Protein AF-K5W6N0-F1 (afdb_monomer)

Organism: Agaricus bisporus var. burnettii (strain JB137-S8 / ATCC MYA-4627 / FGSC 10392) (NCBI:txid597362)

Sequence (171 aa):
MAAIRGDNDRVINVLAKTYPVLVYDHRGMGDSSLSSKGDEAISIEMMARDLLFLLAKLGWEEIILCGHSMGGTIAQQLLVLPYHPTAPAILHFKVTHLLLIATRCKVTEGGGLPIKSVPGKPRSLEERKEGAKRVIAATLDPEWIKSNTERFNQLVGKAVNNNLWFVYMFH

Radius of gyration: 17.72 Å; Cα contacts (8 Å, |Δi|>4): 214; chains: 1; bounding box: 39×44×41 Å

Nearest PDB structures (foldseek):
  7tes-assembly1_C  TM=6.088E-01  e=2.431E+00  Rattus norvegicus
  7uw9-assembly1_G  TM=4.592E-01  e=3.559E+00  Citrus x limon
  7u4t-assembly1_H  TM=3.148E-01  e=2.282E+00  Homo sapiens
  5bw9-assembly2_k  TM=3.776E-01  e=6.717E+00  Saccharomyces cerevisiae S288C

Mean predicted aligned error: 9.95 Å

Solvent-accessible surface area (backbone atoms only — not comparable to full-atom values): 10002 Å² total; per-residue (Å²): 103,54,36,36,74,70,67,49,44,75,61,50,61,56,49,51,74,80,28,62,66,57,73,65,48,45,79,57,15,63,93,28,64,58,64,96,80,74,76,76,84,85,45,59,64,57,55,16,50,51,50,51,52,52,46,65,74,69,64,58,57,54,32,32,44,30,9,38,34,68,12,23,49,23,53,52,42,45,73,44,29,59,70,35,93,88,68,54,44,86,75,89,43,45,75,81,45,80,46,69,42,87,37,72,95,61,93,58,87,81,78,62,82,91,74,77,83,72,91,69,78,85,75,52,72,64,59,39,40,54,52,32,40,54,58,45,53,76,75,49,59,69,69,54,46,73,77,34,51,70,62,48,51,51,40,28,57,46,32,55,76,56,53,70,55,42,46,42,38,39,79

InterPro domains:
  IPR000073 Alpha/beta hydrolase fold-1 [PF00561] (11-79)
  IPR029058 Alpha/Beta hydrolase fold [G3DSA:3.40.50.1820] (2-166)
  IPR029058 Alpha/Beta hydrolase fold [SSF53474] (9-102)
  IPR050471 AB hydrolase [PTHR43433] (10-111)

Foldseek 3Di:
DAADQCPPCVVVVVQVVPFDKDTDAFEVWDPHHHPPVPPDDDDLLVRLVVVQVVCVVVVEAEKEKAFEASGLSSVVSNVCQCVPPPHRDDRNHHHPYYHYHNYDPDDDPPPDDPDDDDPDDDDDLVRLLVVLLVRVVVVDDPVCCVVPVVVSSVSSVSSSPIDHGDIIMTD

Structure (mmCIF, N/CA/C/O backbone):
data_AF-K5W6N0-F1
#
_entry.id   AF-K5W6N0-F1
#
loop_
_atom_site.group_PDB
_atom_site.id
_atom_site.type_symbol
_atom_site.label_atom_id
_atom_site.label_alt_id
_atom_site.label_comp_id
_atom_site.label_asym_id
_atom_site.label_entity_id
_atom_site.label_seq_id
_atom_site.pdbx_PDB_ins_code
_atom_site.Cartn_x
_atom_site.Cartn_y
_atom_site.Cartn_z
_atom_site.occupancy
_atom_site.B_iso_or_equiv
_atom_site.auth_seq_id
_atom_site.auth_comp_id
_atom_site.auth_asym_id
_atom_site.auth_atom_id
_atom_site.pdbx_PDB_model_num
ATOM 1 N N . MET A 1 1 ? 9.111 6.439 -12.676 1.00 40.41 1 MET A N 1
ATOM 2 C CA . MET A 1 1 ? 8.569 6.640 -11.319 1.00 40.41 1 MET A CA 1
ATOM 3 C C . MET A 1 1 ? 9.049 5.480 -10.485 1.00 40.41 1 MET A C 1
ATOM 5 O O . MET A 1 1 ? 8.646 4.360 -10.766 1.00 40.41 1 MET A O 1
ATOM 9 N N . ALA A 1 2 ? 9.981 5.739 -9.573 1.00 44.38 2 ALA A N 1
ATOM 10 C CA . ALA A 1 2 ? 10.345 4.759 -8.568 1.00 44.38 2 ALA A CA 1
ATOM 11 C C . ALA A 1 2 ? 9.257 4.766 -7.486 1.00 44.38 2 ALA A C 1
ATOM 13 O O . ALA A 1 2 ? 8.686 5.818 -7.190 1.00 44.38 2 ALA A O 1
ATOM 14 N N . ALA A 1 3 ? 8.890 3.585 -7.014 1.00 57.84 3 ALA A N 1
ATOM 15 C CA . ALA A 1 3 ? 7.933 3.403 -5.942 1.00 57.84 3 ALA A CA 1
ATOM 16 C C . ALA A 1 3 ? 8.495 2.305 -5.036 1.00 57.84 3 ALA A C 1
ATOM 18 O O . ALA A 1 3 ? 7.936 1.213 -4.995 1.00 57.84 3 ALA A O 1
ATOM 19 N N . ILE A 1 4 ? 9.626 2.618 -4.381 1.00 62.50 4 ILE A N 1
ATOM 20 C CA . ILE A 1 4 ? 10.135 1.967 -3.152 1.00 62.50 4 ILE A CA 1
ATOM 21 C C . ILE A 1 4 ? 10.031 2.934 -1.952 1.00 62.50 4 ILE A C 1
ATOM 23 O O . ILE A 1 4 ? 9.800 4.127 -2.172 1.00 62.50 4 ILE A O 1
ATOM 27 N N . ARG A 1 5 ? 10.127 2.461 -0.699 1.00 65.44 5 ARG A N 1
ATOM 28 C CA . ARG A 1 5 ? 9.488 3.148 0.452 1.00 65.44 5 ARG A CA 1
ATOM 29 C C . ARG A 1 5 ? 9.885 4.619 0.612 1.00 65.44 5 ARG A C 1
ATOM 31 O O . ARG A 1 5 ? 9.069 5.426 1.044 1.00 65.44 5 ARG A O 1
ATOM 38 N N . GLY A 1 6 ? 11.101 4.963 0.181 1.00 63.91 6 GLY A N 1
ATOM 39 C CA . GLY A 1 6 ? 11.667 6.313 0.238 1.00 63.91 6 GLY A CA 1
ATOM 40 C C . GLY A 1 6 ? 11.207 7.304 -0.844 1.00 63.91 6 GLY A C 1
ATOM 41 O O . GLY A 1 6 ? 11.517 8.492 -0.785 1.00 63.91 6 GLY A O 1
ATOM 42 N N . ASP A 1 7 ? 10.479 6.881 -1.880 1.00 67.62 7 ASP A N 1
ATOM 43 C CA . ASP A 1 7 ? 10.173 7.776 -3.009 1.00 67.62 7 ASP A CA 1
ATOM 44 C C . ASP A 1 7 ? 9.162 8.880 -2.678 1.00 67.62 7 ASP A C 1
ATOM 46 O O . ASP A 1 7 ? 9.084 9.884 -3.391 1.00 67.62 7 ASP A O 1
ATOM 50 N N . ASN A 1 8 ? 8.441 8.736 -1.566 1.00 72.31 8 ASN A N 1
ATOM 51 C CA . ASN A 1 8 ? 7.412 9.670 -1.123 1.00 72.31 8 ASN A CA 1
ATOM 52 C C . ASN A 1 8 ? 7.731 10.319 0.227 1.00 72.31 8 ASN A C 1
ATOM 54 O O . ASN A 1 8 ? 6.836 10.860 0.882 1.00 72.31 8 ASN A O 1
ATOM 58 N N . ASP A 1 9 ? 9.012 10.321 0.607 1.00 79.31 9 ASP A N 1
ATOM 59 C CA . ASP A 1 9 ? 9.510 10.848 1.880 1.00 79.31 9 ASP A CA 1
ATOM 60 C C . ASP A 1 9 ? 8.990 12.247 2.190 1.00 79.31 9 ASP A C 1
ATOM 62 O O . ASP A 1 9 ? 8.701 12.559 3.334 1.00 79.31 9 ASP A O 1
ATOM 66 N N . ARG A 1 10 ? 8.798 13.108 1.185 1.00 82.25 10 ARG A N 1
ATOM 67 C CA . ARG A 1 10 ? 8.247 14.452 1.417 1.00 82.25 10 ARG A CA 1
ATOM 68 C C . ARG A 1 10 ? 6.858 14.424 2.052 1.00 82.25 10 ARG A C 1
ATOM 70 O O . ARG A 1 10 ? 6.611 15.187 2.977 1.00 82.25 10 ARG A O 1
ATOM 77 N N . VAL A 1 11 ? 5.962 13.576 1.551 1.00 82.62 11 VAL A N 1
ATOM 78 C CA . VAL A 1 11 ? 4.596 13.454 2.080 1.00 82.62 11 VAL A CA 1
ATOM 79 C C . VAL A 1 11 ? 4.624 12.666 3.386 1.00 82.62 11 VAL A C 1
ATOM 81 O O . VAL A 1 11 ? 4.043 13.104 4.376 1.00 82.62 11 VAL A O 1
ATOM 84 N N . ILE A 1 12 ? 5.371 11.559 3.411 1.00 84.12 12 ILE A N 1
ATOM 85 C CA . ILE A 1 12 ? 5.524 10.693 4.586 1.00 84.12 12 ILE A CA 1
ATOM 86 C C . ILE A 1 12 ? 6.066 11.492 5.776 1.00 84.12 12 ILE A C 1
ATOM 88 O O . ILE A 1 12 ? 5.458 11.481 6.838 1.00 84.12 12 ILE A O 1
ATOM 92 N N . ASN A 1 13 ? 7.142 12.259 5.592 1.00 86.00 13 ASN A N 1
ATOM 93 C CA . ASN A 1 13 ? 7.780 13.038 6.656 1.00 86.00 13 ASN A CA 1
ATOM 94 C C . ASN A 1 13 ? 6.910 14.184 7.172 1.00 86.00 13 ASN A C 1
ATOM 96 O O . ASN A 1 13 ? 7.118 14.641 8.292 1.00 86.00 13 ASN A O 1
ATOM 100 N N . VAL A 1 14 ? 5.969 14.697 6.375 1.00 90.06 14 VAL A N 1
ATOM 101 C CA . VAL A 1 14 ? 5.003 15.690 6.862 1.00 90.06 14 VAL A CA 1
ATOM 102 C C . VAL A 1 14 ? 3.953 15.008 7.731 1.00 90.06 14 VAL A C 1
ATOM 104 O O . VAL A 1 14 ? 3.675 15.493 8.822 1.00 90.06 14 VAL A O 1
ATOM 107 N N . LEU A 1 15 ? 3.418 13.872 7.286 1.00 87.00 15 LEU A N 1
ATOM 108 C CA . LEU A 1 15 ? 2.368 13.141 8.002 1.00 87.00 15 LEU A CA 1
ATOM 109 C C . LEU A 1 15 ? 2.891 12.487 9.285 1.00 87.00 15 LEU A C 1
ATOM 111 O O . LEU A 1 15 ? 2.223 12.543 10.314 1.00 87.00 15 LEU A O 1
ATOM 115 N N . ALA A 1 16 ? 4.129 11.991 9.260 1.00 90.25 16 ALA A N 1
ATOM 116 C CA . ALA A 1 16 ? 4.813 11.398 10.407 1.00 90.25 16 ALA A CA 1
ATOM 117 C C . ALA A 1 16 ? 5.048 12.373 11.573 1.00 90.25 16 ALA A C 1
ATOM 119 O O . ALA A 1 16 ? 5.382 11.945 12.673 1.00 90.25 16 ALA A O 1
ATOM 120 N N . LYS A 1 17 ? 4.865 13.686 11.366 1.00 92.94 17 LYS A N 1
ATOM 121 C CA . LYS A 1 17 ? 4.903 14.677 12.456 1.00 92.94 17 LYS A CA 1
ATOM 122 C C . LYS A 1 17 ? 3.669 14.626 13.352 1.00 92.94 17 LYS A C 1
ATOM 124 O O . LYS A 1 17 ? 3.721 15.148 14.461 1.00 92.94 17 LYS A O 1
ATOM 129 N N . THR A 1 18 ? 2.565 14.075 12.858 1.00 93.62 18 THR A N 1
ATOM 130 C CA . THR A 1 18 ? 1.261 14.121 13.534 1.00 93.62 18 THR A CA 1
ATOM 131 C C . THR A 1 18 ? 0.668 12.732 13.736 1.00 93.62 18 THR A C 1
ATOM 133 O O . THR A 1 18 ? -0.019 12.520 14.728 1.00 93.62 18 THR A O 1
ATOM 136 N N . TYR A 1 19 ? 0.971 11.787 12.847 1.00 88.44 19 TYR A N 1
ATOM 137 C CA . TYR A 1 19 ? 0.428 10.433 12.872 1.00 88.44 19 TYR A CA 1
ATOM 138 C C . TYR A 1 19 ? 1.551 9.395 12.859 1.00 88.44 19 TYR A C 1
ATOM 140 O O . TYR A 1 19 ? 2.571 9.612 12.199 1.00 88.44 19 TYR A O 1
ATOM 148 N N . PRO A 1 20 ? 1.378 8.232 13.502 1.00 91.38 20 PRO A N 1
ATOM 149 C CA . PRO A 1 20 ? 2.151 7.047 13.160 1.00 91.38 20 PRO A CA 1
ATOM 150 C C . PRO A 1 20 ? 1.879 6.659 11.698 1.00 91.38 20 PRO A C 1
ATOM 152 O O . PRO A 1 20 ? 0.729 6.571 11.266 1.00 91.38 20 PRO A O 1
ATOM 155 N N . VAL A 1 21 ? 2.940 6.440 10.918 1.00 91.00 21 VAL A N 1
ATOM 156 C CA . VAL A 1 21 ? 2.835 6.140 9.481 1.00 91.00 21 VAL A CA 1
ATOM 157 C C . VAL A 1 21 ? 3.486 4.799 9.179 1.00 91.00 21 VAL A C 1
ATOM 159 O O . VAL A 1 21 ? 4.642 4.571 9.534 1.00 91.00 21 VAL A O 1
ATOM 162 N N . LEU A 1 22 ? 2.755 3.931 8.476 1.00 90.69 22 LEU A N 1
ATOM 163 C CA . LEU A 1 22 ? 3.280 2.680 7.937 1.00 90.69 22 LEU A CA 1
ATOM 164 C C . LEU A 1 22 ? 3.540 2.832 6.440 1.00 90.69 22 LEU A C 1
ATOM 166 O O . LEU A 1 22 ? 2.637 3.155 5.666 1.00 90.69 22 LEU A O 1
ATOM 170 N N . VAL A 1 23 ? 4.773 2.531 6.035 1.00 88.56 23 VAL A N 1
ATOM 171 C CA . VAL A 1 23 ? 5.187 2.423 4.633 1.00 88.56 23 VAL A CA 1
ATOM 172 C C . VAL A 1 23 ? 6.010 1.149 4.493 1.00 88.56 23 VAL A C 1
ATOM 174 O O . VAL A 1 23 ? 6.944 0.937 5.265 1.00 88.56 23 VAL A O 1
ATOM 177 N N . TYR A 1 24 ? 5.655 0.286 3.543 1.00 86.50 24 TYR A N 1
ATOM 178 C CA . TYR A 1 24 ? 6.255 -1.043 3.399 1.00 86.50 24 TYR A CA 1
ATOM 179 C C . TYR A 1 24 ? 6.330 -1.449 1.930 1.00 86.50 24 TYR A C 1
ATOM 181 O O . TYR A 1 24 ? 5.369 -1.221 1.196 1.00 86.50 24 TYR A O 1
ATOM 189 N N . ASP A 1 25 ? 7.440 -2.066 1.514 1.00 85.44 25 ASP A N 1
ATOM 190 C CA . ASP A 1 25 ? 7.609 -2.608 0.161 1.00 85.44 25 ASP A CA 1
ATOM 191 C C . ASP A 1 25 ? 6.776 -3.886 -0.020 1.00 85.44 25 ASP A C 1
ATOM 193 O O . ASP A 1 25 ? 6.827 -4.794 0.817 1.00 85.44 25 ASP A O 1
ATOM 197 N N . HIS A 1 26 ? 6.013 -3.991 -1.114 1.00 84.00 26 HIS A N 1
ATOM 198 C CA . HIS A 1 26 ? 5.325 -5.241 -1.446 1.00 84.00 26 HIS A CA 1
ATOM 199 C C . HIS A 1 26 ? 6.329 -6.356 -1.766 1.00 84.00 26 HIS A C 1
ATOM 201 O O . HIS A 1 26 ? 7.469 -6.105 -2.152 1.00 84.00 26 HIS A O 1
ATOM 207 N N . ARG A 1 27 ? 5.888 -7.611 -1.636 1.00 83.19 27 ARG A N 1
ATOM 208 C CA . ARG A 1 27 ? 6.687 -8.797 -1.975 1.00 83.19 27 ARG A CA 1
ATOM 209 C C . ARG A 1 27 ? 7.393 -8.658 -3.335 1.00 83.19 27 ARG A C 1
ATOM 211 O O . ARG A 1 27 ? 6.773 -8.310 -4.340 1.00 83.19 27 A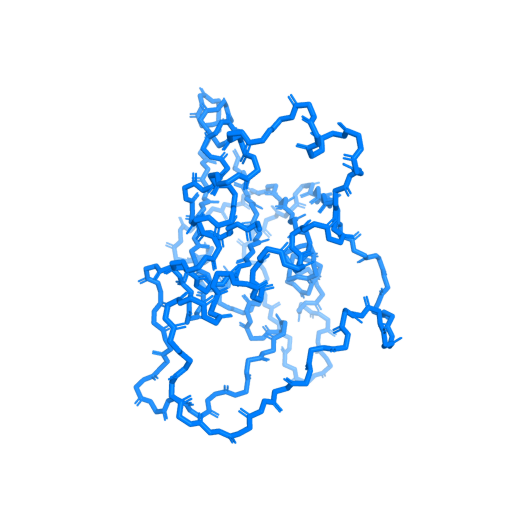RG A O 1
ATOM 218 N N . GLY A 1 28 ? 8.691 -8.956 -3.365 1.00 77.56 28 GLY A N 1
ATOM 219 C CA . GLY A 1 28 ? 9.525 -8.851 -4.568 1.00 77.56 28 GLY A CA 1
ATOM 220 C C . GLY A 1 28 ? 9.900 -7.427 -4.997 1.00 77.56 28 GLY A C 1
ATOM 221 O O . GLY A 1 28 ? 10.341 -7.239 -6.135 1.00 77.56 28 GLY A O 1
ATOM 222 N N . MET A 1 29 ? 9.714 -6.430 -4.131 1.00 75.69 29 MET A N 1
ATOM 223 C CA . MET A 1 29 ? 9.994 -5.015 -4.394 1.00 75.69 29 MET A CA 1
ATOM 224 C C . MET A 1 29 ? 10.829 -4.414 -3.267 1.00 75.69 29 MET A C 1
ATOM 226 O O . MET A 1 29 ? 10.713 -4.843 -2.125 1.00 75.69 29 MET A O 1
ATOM 230 N N . GLY A 1 30 ? 11.632 -3.393 -3.582 1.00 75.88 30 GLY A N 1
ATOM 231 C CA . GLY A 1 30 ? 12.463 -2.695 -2.593 1.00 75.88 30 GLY A CA 1
ATOM 232 C C . GLY A 1 30 ? 13.266 -3.652 -1.707 1.00 75.88 30 GLY A C 1
ATOM 233 O O . GLY A 1 30 ? 14.002 -4.494 -2.222 1.00 75.88 30 GLY A O 1
ATOM 234 N N . ASP A 1 31 ? 13.087 -3.527 -0.392 1.00 80.31 31 ASP A N 1
ATOM 235 C CA . ASP A 1 31 ? 13.734 -4.364 0.625 1.00 80.31 31 ASP A CA 1
ATOM 236 C C . ASP A 1 31 ? 12.984 -5.704 0.876 1.00 80.31 31 ASP A C 1
ATOM 238 O O . ASP A 1 31 ? 13.448 -6.543 1.651 1.00 80.31 31 ASP A O 1
ATOM 242 N N . SER A 1 32 ? 11.839 -5.943 0.220 1.00 81.62 32 SER A N 1
ATOM 243 C CA . SER A 1 32 ? 11.021 -7.161 0.339 1.00 81.62 32 SER A CA 1
ATOM 244 C C . SER A 1 32 ? 11.343 -8.185 -0.757 1.00 81.62 32 SER A C 1
ATOM 246 O O . SER A 1 32 ? 11.218 -7.919 -1.953 1.00 81.62 32 SER A O 1
ATOM 248 N N . SER A 1 33 ? 11.678 -9.420 -0.377 1.00 80.62 33 SER A N 1
ATOM 249 C CA . SER A 1 33 ? 11.935 -10.506 -1.334 1.00 80.62 33 SER A CA 1
ATOM 250 C C . SER A 1 33 ? 10.657 -11.218 -1.794 1.00 80.62 33 SER A C 1
ATOM 252 O O . SER A 1 33 ? 9.603 -11.134 -1.163 1.00 80.62 33 SER A O 1
ATOM 254 N N . LEU A 1 34 ? 10.749 -11.941 -2.913 1.00 80.56 34 LEU A N 1
ATOM 255 C CA . LEU A 1 34 ? 9.802 -13.018 -3.220 1.00 80.56 34 LEU A CA 1
ATOM 256 C C . LEU A 1 34 ? 10.067 -14.213 -2.294 1.00 80.56 34 LEU A C 1
ATOM 258 O O . LEU A 1 34 ? 11.113 -14.272 -1.635 1.00 80.56 34 LEU A O 1
ATOM 262 N N . SER A 1 35 ? 9.153 -15.186 -2.258 1.00 75.88 35 SER A N 1
ATOM 263 C CA . SER A 1 35 ? 9.477 -16.469 -1.635 1.00 75.88 35 SER A CA 1
ATOM 264 C C . SER A 1 35 ? 10.670 -17.130 -2.332 1.00 75.88 35 SER A C 1
ATOM 266 O O . SER A 1 35 ? 10.936 -16.915 -3.517 1.00 75.88 35 SER A O 1
ATOM 268 N N . SER A 1 36 ? 11.365 -18.003 -1.603 1.00 68.38 36 SER A N 1
ATOM 269 C CA . SER A 1 36 ? 12.510 -18.762 -2.116 1.00 68.38 36 SER A CA 1
ATOM 270 C C . SER A 1 36 ? 12.179 -19.671 -3.306 1.00 68.38 36 SER A C 1
ATOM 272 O O . SER A 1 36 ? 13.094 -20.091 -4.008 1.00 68.38 36 SER A O 1
ATOM 274 N N . LYS A 1 37 ? 10.895 -19.971 -3.547 1.00 70.12 37 LYS A N 1
ATOM 275 C CA . LYS A 1 37 ? 10.441 -20.783 -4.684 1.00 70.12 37 LYS A CA 1
ATOM 276 C C . LYS A 1 37 ? 10.283 -19.970 -5.971 1.00 70.12 37 LYS A C 1
ATOM 278 O O . LYS A 1 37 ? 10.465 -20.522 -7.050 1.00 70.12 37 LYS A O 1
ATOM 283 N N . GLY A 1 38 ? 10.000 -18.668 -5.865 1.00 64.19 38 GLY A N 1
ATOM 284 C CA . GLY A 1 38 ? 9.954 -17.739 -7.002 1.00 64.19 38 GLY A CA 1
ATOM 285 C C . GLY A 1 38 ? 8.869 -18.017 -8.053 1.00 64.19 38 GLY A C 1
ATOM 286 O O . GLY A 1 38 ? 8.881 -17.386 -9.106 1.00 64.19 38 GLY A O 1
ATOM 287 N N . ASP A 1 39 ? 7.942 -18.935 -7.786 1.00 68.25 39 ASP A N 1
ATOM 288 C CA . ASP A 1 39 ? 6.863 -19.384 -8.676 1.00 68.25 39 ASP A CA 1
ATOM 289 C C . ASP A 1 39 ? 5.486 -18.810 -8.293 1.00 68.25 39 ASP A C 1
ATOM 291 O O . ASP A 1 39 ? 4.455 -19.185 -8.852 1.00 68.25 39 ASP A O 1
ATOM 295 N N . GLU A 1 40 ? 5.456 -17.873 -7.344 1.00 69.50 40 GLU A N 1
ATOM 296 C CA . GLU A 1 40 ? 4.227 -17.262 -6.849 1.00 69.50 40 GLU A CA 1
ATOM 297 C C . GLU A 1 40 ? 3.578 -16.377 -7.920 1.00 69.50 40 GLU A C 1
ATOM 299 O O . GLU A 1 40 ? 4.150 -15.386 -8.382 1.00 69.50 40 GLU A O 1
ATOM 304 N N . ALA A 1 41 ? 2.330 -16.689 -8.271 1.00 75.19 41 ALA A N 1
ATOM 305 C CA . ALA A 1 41 ? 1.506 -15.801 -9.078 1.00 75.19 41 ALA A CA 1
ATOM 306 C C . ALA A 1 41 ? 1.134 -14.554 -8.257 1.00 75.19 41 ALA A C 1
ATOM 308 O O . ALA A 1 41 ? 0.234 -14.588 -7.416 1.00 75.19 41 ALA A O 1
ATOM 309 N N . ILE A 1 42 ? 1.836 -13.445 -8.504 1.00 80.69 42 ILE A N 1
ATOM 310 C CA . ILE A 1 42 ? 1.576 -12.167 -7.835 1.00 80.69 42 ILE A CA 1
ATOM 311 C C . ILE A 1 42 ? 0.208 -11.632 -8.263 1.00 80.69 42 ILE A C 1
ATOM 313 O O . ILE A 1 42 ? -0.025 -11.337 -9.435 1.00 80.69 42 ILE A O 1
ATOM 317 N N . SER A 1 43 ? -0.689 -11.480 -7.291 1.00 85.69 43 SER A N 1
ATOM 318 C CA . SER A 1 43 ? -2.034 -10.940 -7.487 1.00 85.69 43 SER A CA 1
ATOM 319 C C . SER A 1 43 ? -2.329 -9.804 -6.505 1.00 85.69 43 SER A C 1
ATOM 321 O O . SER A 1 43 ? -1.706 -9.687 -5.448 1.00 85.69 43 SER A O 1
ATOM 323 N N . ILE A 1 44 ? -3.306 -8.958 -6.847 1.00 87.38 44 ILE A N 1
ATOM 324 C CA . ILE A 1 44 ? -3.774 -7.876 -5.966 1.00 87.38 44 ILE A CA 1
ATOM 325 C C . ILE A 1 44 ? -4.309 -8.438 -4.642 1.00 87.38 44 ILE A C 1
ATOM 327 O O . ILE A 1 44 ? -4.023 -7.883 -3.585 1.00 87.38 44 ILE A O 1
ATOM 331 N N . GLU A 1 45 ? -5.041 -9.556 -4.685 1.00 91.12 45 GLU A N 1
ATOM 332 C CA . GLU A 1 45 ? -5.544 -10.224 -3.480 1.00 91.12 45 GLU A CA 1
ATOM 333 C C . GLU A 1 45 ? -4.413 -10.706 -2.576 1.00 91.12 45 GLU A C 1
ATOM 335 O O . GLU A 1 45 ? -4.458 -10.475 -1.370 1.00 91.12 45 GLU A O 1
ATOM 340 N N . MET A 1 46 ? -3.374 -11.312 -3.151 1.00 90.25 46 MET A N 1
ATOM 341 C CA . MET A 1 46 ? -2.205 -11.749 -2.394 1.00 90.25 46 MET A CA 1
ATOM 342 C C . MET A 1 46 ? -1.538 -10.573 -1.671 1.00 90.25 46 MET A C 1
ATOM 344 O O . MET A 1 46 ? -1.310 -10.647 -0.467 1.00 90.25 46 MET A O 1
ATOM 348 N N . MET A 1 47 ? -1.314 -9.455 -2.366 1.00 91.00 47 MET A N 1
ATOM 349 C CA . MET A 1 47 ? -0.723 -8.260 -1.751 1.00 91.00 47 MET A CA 1
ATOM 350 C C . MET A 1 47 ? -1.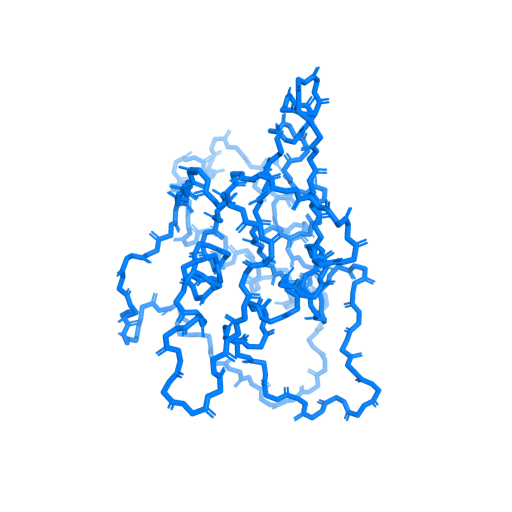639 -7.614 -0.698 1.00 91.00 47 MET A C 1
ATOM 352 O O . MET A 1 47 ? -1.153 -7.075 0.294 1.00 91.00 47 MET A O 1
ATOM 356 N N . ALA A 1 48 ? -2.963 -7.687 -0.864 1.00 94.50 48 ALA A N 1
ATOM 357 C CA . ALA A 1 48 ? -3.910 -7.233 0.155 1.00 94.50 48 ALA A CA 1
ATOM 358 C C . ALA A 1 48 ? -3.871 -8.115 1.412 1.00 94.50 48 ALA A C 1
ATOM 360 O O . ALA A 1 48 ? -3.971 -7.607 2.529 1.00 94.50 48 ALA A O 1
ATOM 361 N N . ARG A 1 49 ? -3.680 -9.429 1.250 1.00 95.38 49 ARG A N 1
ATOM 362 C CA . ARG A 1 49 ? -3.499 -10.361 2.371 1.00 95.38 49 ARG A CA 1
ATOM 363 C C . ARG A 1 49 ? -2.167 -10.145 3.093 1.00 95.38 49 ARG A C 1
ATOM 365 O O . ARG A 1 49 ? -2.144 -10.235 4.317 1.00 95.38 49 ARG A O 1
ATOM 372 N N . ASP A 1 50 ? -1.099 -9.783 2.382 1.00 94.31 50 ASP A N 1
ATOM 373 C CA . ASP A 1 50 ? 0.167 -9.375 3.013 1.00 94.31 50 ASP A CA 1
ATOM 374 C C . ASP A 1 50 ? -0.012 -8.129 3.880 1.00 94.31 50 ASP A C 1
ATOM 376 O O . ASP A 1 50 ? 0.466 -8.080 5.014 1.00 94.31 50 ASP A O 1
ATOM 380 N N . LEU A 1 51 ? -0.746 -7.137 3.366 1.00 94.69 51 LEU A N 1
ATOM 381 C CA . LEU A 1 51 ? -1.064 -5.929 4.118 1.00 94.69 51 LEU A CA 1
ATOM 382 C C . LEU A 1 51 ? -1.876 -6.247 5.375 1.00 94.69 51 LEU A C 1
ATOM 384 O O . LEU A 1 51 ? -1.558 -5.756 6.455 1.00 94.69 51 LEU A O 1
ATOM 388 N N . LEU A 1 52 ? -2.895 -7.100 5.249 1.00 96.62 52 LEU A N 1
ATOM 389 C CA . LEU A 1 52 ? -3.684 -7.558 6.390 1.00 96.62 52 LEU A CA 1
ATOM 390 C C . LEU A 1 52 ? -2.803 -8.236 7.447 1.00 96.62 52 LEU A C 1
ATOM 392 O O . LEU A 1 52 ? -2.934 -7.943 8.634 1.00 96.62 52 LEU A O 1
ATOM 396 N N . PHE A 1 53 ? -1.886 -9.109 7.022 1.00 95.12 53 PHE A N 1
ATOM 397 C CA . PHE A 1 53 ? -0.951 -9.775 7.925 1.00 95.12 53 PHE A CA 1
ATOM 398 C C . PHE A 1 53 ? -0.052 -8.771 8.658 1.00 95.12 53 PHE A C 1
ATOM 400 O O . PHE A 1 53 ? 0.115 -8.871 9.874 1.00 95.12 53 PHE A O 1
ATOM 407 N N . LEU A 1 54 ? 0.485 -7.781 7.943 1.00 93.88 54 LEU A N 1
ATOM 408 C CA . LEU A 1 54 ? 1.321 -6.734 8.525 1.00 93.88 54 LEU A CA 1
ATOM 409 C C . LEU A 1 54 ? 0.552 -5.907 9.567 1.00 93.88 54 LEU A C 1
ATOM 411 O O . LEU A 1 54 ? 1.039 -5.716 10.679 1.00 93.88 54 LEU A O 1
ATOM 415 N N . LEU A 1 55 ? -0.672 -5.480 9.247 1.00 94.44 55 LEU A N 1
ATOM 416 C CA . LEU A 1 55 ? -1.522 -4.710 10.162 1.00 94.44 55 LEU A C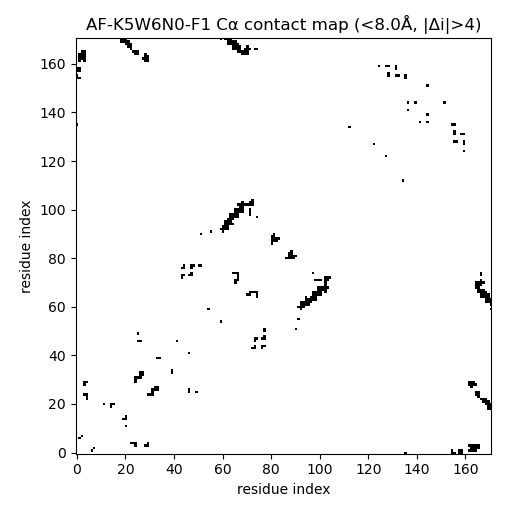A 1
ATOM 417 C C . LEU A 1 55 ? -1.907 -5.512 11.408 1.00 94.44 55 LEU A C 1
ATOM 419 O O . LEU A 1 55 ? -1.856 -4.984 12.517 1.00 94.44 55 LEU A O 1
ATOM 423 N N . ALA A 1 56 ? -2.210 -6.803 11.251 1.00 94.12 56 ALA A N 1
ATOM 424 C CA . ALA A 1 56 ? -2.494 -7.687 12.378 1.00 94.12 56 ALA A CA 1
ATOM 425 C C . ALA A 1 56 ? -1.290 -7.834 13.325 1.00 94.12 56 ALA A C 1
ATOM 427 O O . ALA A 1 56 ? -1.471 -7.975 14.531 1.00 94.12 56 ALA A O 1
ATOM 428 N N . LYS A 1 57 ? -0.057 -7.784 12.801 1.00 95.44 57 LYS A N 1
ATOM 429 C CA . LYS A 1 57 ? 1.165 -7.807 13.621 1.00 95.44 57 LYS A CA 1
ATOM 430 C C . LYS A 1 57 ? 1.444 -6.489 14.332 1.00 95.44 57 LYS A C 1
ATOM 432 O O . LYS A 1 57 ? 2.010 -6.518 15.419 1.00 95.44 57 LYS A O 1
ATOM 437 N N . LEU A 1 58 ? 1.058 -5.365 13.734 1.00 94.62 58 LEU A N 1
ATOM 438 C CA . LEU A 1 58 ? 1.209 -4.042 14.342 1.00 94.62 58 LEU A CA 1
ATOM 439 C C . LEU A 1 58 ? 0.164 -3.770 15.429 1.00 94.62 58 LEU A C 1
ATOM 441 O O . LEU A 1 58 ? 0.431 -2.984 16.333 1.00 94.62 58 LEU A O 1
ATOM 445 N N . GLY A 1 59 ? -1.002 -4.418 15.353 1.00 94.81 59 GLY A N 1
ATOM 446 C CA . GLY A 1 59 ? -2.052 -4.299 16.366 1.00 94.81 59 GLY A CA 1
ATOM 447 C C . GLY A 1 59 ? -2.745 -2.934 16.382 1.00 94.81 59 GLY A C 1
ATOM 448 O O . GLY A 1 59 ? -3.229 -2.512 17.425 1.00 94.81 59 GLY A O 1
ATOM 449 N N . TRP A 1 60 ? -2.767 -2.218 15.255 1.00 95.25 60 TRP A N 1
ATOM 450 C CA . TRP A 1 60 ? -3.459 -0.930 15.152 1.00 95.25 60 TRP A CA 1
ATOM 451 C C . TRP A 1 60 ? -4.972 -1.136 15.120 1.00 95.25 60 TRP A C 1
ATOM 453 O O . TRP A 1 60 ? -5.460 -1.908 14.302 1.00 95.25 60 TRP A O 1
ATOM 463 N N . GLU A 1 61 ? -5.710 -0.433 15.980 1.00 96.00 61 GLU A N 1
ATOM 464 C CA . GLU A 1 61 ? -7.162 -0.624 16.128 1.00 96.00 61 GLU A CA 1
ATOM 465 C C . GLU A 1 61 ? -7.993 0.214 15.149 1.00 96.00 61 GLU A C 1
ATOM 467 O O . GLU A 1 61 ? -9.049 -0.224 14.693 1.00 96.00 61 GLU A O 1
ATOM 472 N N . GLU A 1 62 ? -7.520 1.409 14.796 1.00 96.44 62 GLU A N 1
ATOM 473 C CA . GLU A 1 62 ? -8.186 2.333 13.876 1.00 96.44 62 GLU A CA 1
ATOM 474 C C . GLU A 1 62 ? -7.171 2.875 12.869 1.00 96.44 62 GLU A C 1
ATOM 476 O O . GLU A 1 62 ? -6.064 3.218 13.259 1.00 96.44 62 GLU A O 1
ATOM 481 N N . ILE A 1 63 ? -7.491 2.906 11.575 1.00 96.56 63 ILE A N 1
ATOM 482 C CA . ILE A 1 63 ? -6.537 3.308 10.533 1.00 96.56 63 ILE A CA 1
ATOM 483 C C . ILE A 1 63 ? -7.208 4.079 9.394 1.00 96.56 63 ILE A C 1
ATOM 485 O O . ILE A 1 63 ? -8.384 3.899 9.070 1.00 96.56 63 ILE A O 1
ATOM 489 N N . ILE A 1 64 ? -6.409 4.887 8.714 1.00 95.62 64 ILE A N 1
ATOM 490 C CA . ILE A 1 64 ? -6.681 5.503 7.423 1.00 95.62 64 ILE A CA 1
ATOM 491 C C . ILE A 1 64 ? -5.859 4.765 6.364 1.00 95.62 64 ILE A C 1
ATOM 493 O O . ILE A 1 64 ? -4.634 4.680 6.442 1.00 95.62 64 ILE A O 1
ATOM 497 N N . LEU A 1 65 ? -6.526 4.260 5.332 1.00 93.88 65 LEU A N 1
ATOM 498 C CA . LEU A 1 65 ? -5.882 3.694 4.150 1.00 93.88 65 LEU A CA 1
ATOM 499 C C . LEU A 1 65 ? -5.646 4.796 3.118 1.00 93.88 65 LEU A C 1
ATOM 501 O O . LEU A 1 65 ? -6.511 5.631 2.878 1.00 93.88 65 LEU A O 1
ATOM 505 N N . CYS A 1 66 ? -4.505 4.781 2.446 1.00 91.00 66 CYS A N 1
ATOM 506 C CA . CYS A 1 66 ? -4.162 5.743 1.409 1.00 91.00 66 CYS A CA 1
ATOM 507 C C . CYS A 1 66 ? -3.443 5.057 0.247 1.00 91.00 66 CYS A C 1
ATOM 509 O O . CYS A 1 66 ? -2.239 4.936 0.225 1.00 91.00 66 CYS A O 1
ATOM 511 N N . GLY A 1 67 ? -4.141 4.574 -0.770 1.00 88.06 67 GLY A N 1
ATOM 512 C CA . GLY A 1 67 ? -3.487 3.860 -1.864 1.00 88.06 67 GLY A CA 1
ATOM 513 C C . GLY A 1 67 ? -3.109 4.744 -3.052 1.00 88.06 67 GLY A C 1
ATOM 514 O O . GLY A 1 67 ? -3.914 5.562 -3.495 1.00 88.06 67 GLY A O 1
ATOM 515 N N . HIS A 1 68 ? -1.909 4.542 -3.613 1.00 85.94 68 HIS A N 1
ATOM 516 C CA . HIS A 1 68 ? -1.478 5.204 -4.847 1.00 85.94 68 HIS A CA 1
ATOM 517 C C . HIS A 1 68 ? -1.370 4.224 -6.017 1.00 85.94 68 HIS A C 1
ATOM 519 O O . HIS A 1 68 ? -0.681 3.211 -5.924 1.00 85.94 68 HIS A O 1
ATOM 525 N N . SER A 1 69 ? -2.005 4.530 -7.150 1.00 84.75 69 SER A N 1
ATOM 526 C CA . SER A 1 69 ? -2.012 3.655 -8.330 1.00 84.75 69 SER A CA 1
ATOM 527 C C . SER A 1 69 ? -2.407 2.207 -7.968 1.00 84.75 69 SER A C 1
ATOM 529 O O . SER A 1 69 ? -3.524 1.963 -7.507 1.00 84.75 69 SER A O 1
ATOM 531 N N . MET A 1 70 ? -1.505 1.231 -8.118 1.00 85.12 70 MET A N 1
ATOM 532 C CA . MET A 1 70 ? -1.744 -0.160 -7.725 1.00 85.12 70 MET A CA 1
ATOM 533 C C . MET A 1 70 ? -2.127 -0.299 -6.247 1.00 85.12 70 MET A C 1
ATOM 535 O O . MET A 1 70 ? -3.016 -1.089 -5.930 1.00 85.12 70 MET A O 1
ATOM 539 N N . GLY A 1 71 ? -1.549 0.493 -5.339 1.00 85.88 71 GLY A N 1
ATOM 540 C CA . GLY A 1 71 ? -1.911 0.389 -3.930 1.00 85.88 71 GLY A CA 1
ATOM 541 C C . GLY A 1 71 ? -3.318 0.852 -3.619 1.00 85.88 71 GLY A C 1
ATOM 542 O O . GLY A 1 71 ? -3.935 0.352 -2.690 1.00 85.88 71 GLY A O 1
ATOM 543 N N . GLY A 1 72 ? -3.901 1.747 -4.412 1.00 88.56 72 GLY A N 1
ATOM 544 C CA . GLY A 1 72 ? -5.325 2.024 -4.251 1.00 88.56 72 GLY A CA 1
ATOM 545 C C . GLY A 1 72 ? -6.186 0.820 -4.612 1.00 88.56 72 GLY A C 1
ATOM 546 O O . GLY A 1 72 ? -7.219 0.606 -3.986 1.00 88.56 72 GLY A O 1
ATOM 547 N N . THR A 1 73 ? -5.735 -0.014 -5.551 1.00 88.81 73 THR A N 1
ATOM 548 C CA . THR A 1 73 ? -6.407 -1.280 -5.882 1.00 88.81 73 THR A CA 1
ATOM 549 C C . THR A 1 73 ? -6.228 -2.302 -4.755 1.00 88.81 73 THR A C 1
ATOM 551 O O . THR A 1 73 ? -7.182 -2.972 -4.378 1.00 88.81 73 THR A O 1
ATOM 554 N N . ILE A 1 74 ? -5.036 -2.378 -4.154 1.00 92.19 74 ILE A N 1
ATOM 555 C CA . ILE A 1 74 ? -4.753 -3.254 -3.003 1.00 92.19 74 ILE A CA 1
ATOM 556 C C . ILE A 1 74 ? -5.553 -2.832 -1.766 1.00 92.19 74 ILE A C 1
ATOM 558 O O . ILE A 1 74 ? -6.124 -3.684 -1.093 1.00 92.19 74 ILE A O 1
ATOM 562 N N . ALA A 1 75 ? -5.648 -1.532 -1.482 1.00 93.12 75 ALA A N 1
ATOM 563 C CA . ALA A 1 75 ? -6.440 -1.011 -0.370 1.00 93.12 75 ALA A CA 1
ATOM 564 C C . ALA A 1 75 ? -7.937 -1.300 -0.554 1.00 93.12 75 ALA A C 1
ATOM 566 O O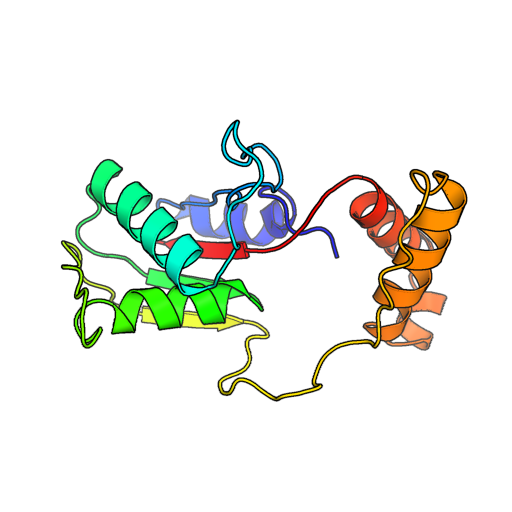 . ALA A 1 75 ? -8.599 -1.725 0.387 1.00 93.12 75 ALA A O 1
ATOM 567 N N . GLN A 1 76 ? -8.462 -1.137 -1.773 1.00 93.31 76 GLN A N 1
ATOM 568 C CA . GLN A 1 76 ? -9.830 -1.551 -2.098 1.00 93.31 76 GLN A CA 1
ATOM 569 C C . GLN A 1 76 ? -10.015 -3.061 -1.905 1.00 93.31 76 GLN A C 1
ATOM 571 O O . GLN A 1 76 ? -10.982 -3.480 -1.273 1.00 93.31 76 GLN A O 1
ATOM 576 N N . GLN A 1 77 ? -9.070 -3.873 -2.390 1.00 94.19 77 GLN A N 1
ATOM 577 C CA . GLN A 1 77 ? -9.110 -5.325 -2.240 1.00 94.19 77 GLN A CA 1
ATOM 578 C C . GLN A 1 77 ? -9.119 -5.751 -0.765 1.00 94.19 77 GLN A C 1
ATOM 580 O O . GLN A 1 77 ? -9.911 -6.612 -0.397 1.00 94.19 77 GLN A O 1
ATOM 585 N N . LEU A 1 78 ? -8.297 -5.126 0.086 1.00 96.06 78 LEU A N 1
ATOM 586 C CA . LEU A 1 78 ? -8.273 -5.365 1.533 1.00 96.06 78 LEU A CA 1
ATOM 587 C C . LEU A 1 78 ? -9.661 -5.170 2.159 1.00 96.06 78 LEU A C 1
ATOM 589 O O . LEU A 1 78 ? -10.109 -6.018 2.927 1.00 96.06 78 LEU A O 1
ATOM 593 N N . LEU A 1 79 ? -10.354 -4.084 1.801 1.00 96.56 79 LEU A N 1
ATOM 594 C CA . LEU A 1 79 ? -11.675 -3.754 2.345 1.00 96.56 79 LEU A CA 1
ATOM 595 C C . LEU A 1 79 ? -12.780 -4.724 1.915 1.00 96.56 79 LEU A C 1
ATOM 597 O O . LEU A 1 79 ? -13.775 -4.857 2.625 1.00 96.56 79 LEU A O 1
ATOM 601 N N . VAL A 1 80 ? -12.618 -5.408 0.778 1.00 96.50 80 VAL A N 1
ATOM 602 C CA . VAL A 1 80 ? -13.592 -6.402 0.301 1.00 96.50 80 VAL A CA 1
ATOM 603 C C . VAL A 1 80 ? -13.249 -7.835 0.710 1.00 96.50 80 VAL A C 1
ATOM 605 O O . VAL A 1 80 ? -14.099 -8.711 0.561 1.00 96.50 80 VAL A O 1
ATOM 608 N N . LEU A 1 81 ? -12.060 -8.093 1.274 1.00 97.12 81 LEU A N 1
ATOM 609 C CA . LEU A 1 81 ? -11.682 -9.425 1.765 1.00 97.12 81 LEU A CA 1
ATOM 610 C C . LEU A 1 81 ? -12.702 -10.047 2.738 1.00 97.12 81 LEU A C 1
ATOM 612 O O . LEU A 1 81 ? -12.915 -11.252 2.618 1.00 97.12 81 LEU A O 1
ATOM 616 N N . PRO A 1 82 ? -13.374 -9.315 3.651 1.00 97.81 82 PRO A N 1
ATOM 617 C CA . PRO A 1 82 ? -14.429 -9.894 4.494 1.00 97.81 82 PRO A CA 1
ATOM 618 C C . PRO A 1 82 ? -15.596 -10.518 3.724 1.00 97.81 82 PRO A C 1
ATOM 620 O O . PRO A 1 82 ? -16.270 -11.401 4.245 1.00 97.81 82 PRO A O 1
ATOM 623 N N . TYR A 1 83 ? -15.814 -10.089 2.480 1.00 96.94 83 TYR A N 1
ATOM 624 C CA . TYR A 1 83 ? -16.891 -10.551 1.606 1.00 96.94 83 TYR A CA 1
ATOM 625 C C . TYR A 1 83 ? -16.396 -11.519 0.522 1.00 96.94 83 TYR A C 1
ATOM 627 O O . TYR A 1 83 ? -17.138 -11.832 -0.409 1.00 96.94 83 TYR A O 1
ATOM 635 N N . HIS A 1 84 ? -15.142 -11.980 0.602 1.00 95.56 84 HIS A N 1
ATOM 636 C CA . HIS A 1 84 ? -14.589 -12.905 -0.382 1.00 95.56 84 HIS A CA 1
ATOM 637 C C . HIS A 1 84 ? -15.396 -14.220 -0.396 1.00 95.56 84 HIS A C 1
ATOM 639 O O . HIS A 1 84 ? -15.573 -14.827 0.663 1.00 95.56 84 HIS A O 1
ATOM 645 N N . PRO A 1 85 ? -15.852 -14.713 -1.566 1.00 94.00 85 PRO A N 1
ATOM 646 C CA . PRO A 1 85 ? -16.869 -15.767 -1.648 1.00 94.00 85 PRO A CA 1
ATOM 647 C C . PRO A 1 85 ? -16.425 -17.116 -1.071 1.00 94.00 85 PRO A C 1
ATOM 649 O O . PRO A 1 85 ? -17.252 -17.875 -0.577 1.00 94.00 85 PRO A O 1
ATOM 652 N N . THR A 1 86 ? -15.130 -17.430 -1.140 1.00 96.50 86 THR A N 1
ATOM 653 C CA . THR A 1 86 ? -14.586 -18.741 -0.738 1.00 96.50 86 THR A CA 1
ATOM 654 C C . THR A 1 86 ? -13.530 -18.666 0.362 1.00 96.50 86 THR A C 1
ATOM 656 O O . THR A 1 86 ? -13.110 -19.693 0.881 1.00 96.50 86 THR A O 1
ATOM 659 N N . ALA A 1 87 ? -13.072 -17.464 0.711 1.00 95.50 87 ALA A N 1
ATOM 660 C CA . ALA A 1 87 ? -11.926 -17.265 1.603 1.00 95.50 87 ALA A CA 1
ATOM 661 C C . ALA A 1 87 ? -11.983 -15.886 2.287 1.00 95.50 87 ALA A C 1
ATOM 663 O O . ALA A 1 87 ? -11.064 -15.076 2.104 1.00 95.50 87 ALA A O 1
ATOM 664 N N . PRO A 1 88 ? -13.076 -15.580 3.011 1.00 97.06 88 PRO A N 1
ATOM 665 C CA . PRO A 1 88 ? -13.228 -14.299 3.684 1.00 97.06 88 PRO A CA 1
ATOM 666 C C . PRO A 1 88 ? -12.132 -14.091 4.734 1.00 97.06 88 PRO A C 1
ATOM 668 O O . PRO A 1 88 ? -11.634 -15.049 5.326 1.00 97.06 88 PRO A O 1
ATOM 671 N N . ALA A 1 89 ? -11.746 -12.838 4.966 1.00 97.38 89 ALA A N 1
ATOM 672 C CA . ALA A 1 89 ? -10.786 -12.479 6.008 1.00 97.38 89 ALA A CA 1
ATOM 673 C C . ALA A 1 89 ? -11.384 -11.455 6.975 1.00 97.38 89 ALA A C 1
ATOM 675 O O . ALA A 1 89 ? -12.108 -10.555 6.560 1.00 97.38 89 ALA A O 1
ATOM 676 N N . ILE A 1 90 ? -11.063 -11.573 8.262 1.00 96.12 90 ILE A N 1
ATOM 677 C CA . ILE A 1 90 ? -11.519 -10.626 9.284 1.00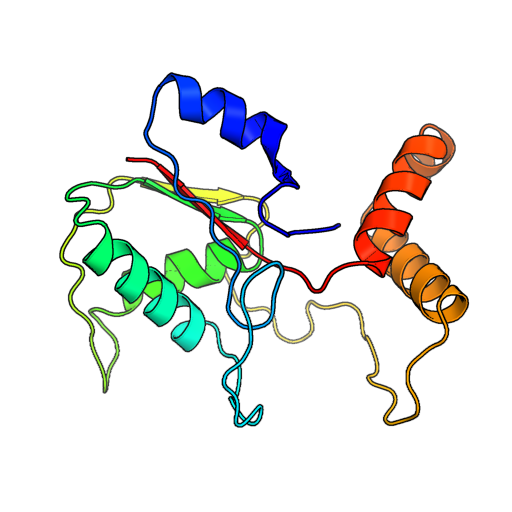 96.12 90 ILE A CA 1
ATOM 678 C C . ILE A 1 90 ? -10.540 -9.454 9.340 1.00 96.12 90 ILE A C 1
ATOM 680 O O . ILE A 1 90 ? -9.330 -9.651 9.456 1.00 96.12 90 ILE A O 1
ATOM 684 N N . LEU A 1 91 ? -11.068 -8.232 9.286 1.00 96.69 91 LEU A N 1
ATOM 685 C CA . LEU A 1 91 ? -10.301 -7.031 9.601 1.00 96.69 91 LEU A CA 1
ATOM 686 C C . LEU A 1 91 ? -10.429 -6.781 11.106 1.00 96.69 91 LEU A C 1
ATOM 688 O O . LEU A 1 91 ? -11.498 -6.422 11.589 1.00 96.69 91 LEU A O 1
ATOM 692 N N . HIS A 1 92 ? -9.346 -6.991 11.854 1.00 94.31 92 HIS A N 1
ATOM 693 C CA . HIS A 1 92 ? -9.296 -6.783 13.311 1.00 94.31 92 HIS A CA 1
ATOM 694 C C . HIS A 1 92 ? -9.100 -5.308 13.703 1.00 94.31 92 HIS A C 1
ATOM 696 O O . HIS A 1 92 ? -8.630 -5.004 14.793 1.00 94.31 92 HIS A O 1
ATOM 702 N N . PHE A 1 93 ? -9.428 -4.403 12.788 1.00 95.94 93 PHE A N 1
ATOM 703 C CA . PHE A 1 93 ? -9.237 -2.968 12.897 1.00 95.94 93 PHE A CA 1
ATOM 704 C C . PHE A 1 93 ? -10.341 -2.251 12.132 1.00 95.94 93 PHE A C 1
ATOM 706 O O . PHE A 1 93 ? -10.946 -2.794 11.203 1.00 95.94 93 PHE A O 1
ATOM 713 N N . LYS A 1 94 ? -10.579 -0.999 12.495 1.00 96.81 94 LYS A N 1
ATOM 714 C CA . LYS A 1 94 ? -11.532 -0.123 11.833 1.00 96.81 94 LYS A CA 1
ATOM 715 C C . LYS A 1 94 ? -10.814 0.757 10.822 1.00 96.81 94 LYS A C 1
ATOM 717 O O . LYS A 1 94 ? -9.884 1.476 11.163 1.00 96.81 94 LYS A O 1
ATOM 722 N N . VAL A 1 95 ? -11.283 0.753 9.579 1.00 96.75 95 VAL A N 1
ATOM 723 C CA . VAL A 1 95 ? -10.843 1.731 8.578 1.00 96.75 95 VAL A CA 1
ATOM 724 C C . VAL A 1 95 ? -11.785 2.927 8.618 1.00 96.75 95 VAL A C 1
ATOM 726 O O . VAL A 1 95 ? -12.975 2.774 8.355 1.00 96.75 95 VAL A O 1
ATOM 729 N N . THR A 1 96 ? -11.272 4.115 8.935 1.00 96.94 96 THR A N 1
ATOM 730 C CA . THR A 1 96 ? -12.090 5.341 8.977 1.00 96.94 96 THR A CA 1
ATOM 731 C C . THR A 1 96 ? -12.177 6.037 7.635 1.00 96.94 96 THR A C 1
ATOM 733 O O . THR A 1 96 ? -13.226 6.572 7.286 1.00 96.94 96 THR A O 1
ATOM 736 N N . HIS A 1 97 ? -11.080 6.027 6.881 1.00 95.31 97 HIS A N 1
ATOM 737 C CA . HIS A 1 97 ? -10.973 6.724 5.609 1.00 95.31 97 HIS A CA 1
ATOM 738 C C . HIS A 1 97 ? -10.167 5.896 4.609 1.00 95.31 97 HIS A C 1
ATOM 740 O O . HIS A 1 97 ? -9.220 5.197 4.971 1.00 95.31 97 HIS A O 1
ATOM 746 N N . LEU A 1 98 ? -10.535 6.022 3.334 1.00 94.00 98 LEU A N 1
ATOM 747 C CA . LEU A 1 98 ? -9.784 5.506 2.197 1.00 94.00 98 LEU A CA 1
ATOM 748 C C . LEU A 1 98 ? -9.460 6.666 1.252 1.00 94.00 98 LEU A C 1
ATOM 750 O O . LEU A 1 98 ? -10.353 7.258 0.651 1.00 94.00 98 LEU A O 1
ATOM 754 N N . LEU A 1 99 ? -8.176 6.965 1.097 1.00 91.75 99 LEU A N 1
ATOM 755 C CA . LEU A 1 99 ? -7.659 7.957 0.161 1.00 91.75 99 LEU A CA 1
ATOM 756 C C . LEU A 1 99 ? -7.145 7.223 -1.082 1.00 91.75 99 LEU A C 1
ATOM 758 O O . LEU A 1 99 ? -6.290 6.347 -0.986 1.00 91.75 99 LEU A O 1
ATOM 762 N N . LEU A 1 100 ? -7.666 7.563 -2.259 1.00 89.06 100 LEU A N 1
ATOM 763 C CA . LEU A 1 100 ? -7.254 6.967 -3.531 1.00 89.06 100 LEU A CA 1
ATOM 764 C C . LEU A 1 100 ? -6.542 8.018 -4.379 1.00 89.06 100 LEU A C 1
ATOM 766 O O . LEU A 1 100 ? -7.158 8.962 -4.864 1.00 89.06 100 LEU A O 1
ATOM 770 N N . ILE A 1 101 ? -5.237 7.849 -4.576 1.00 86.94 101 ILE A N 1
ATOM 7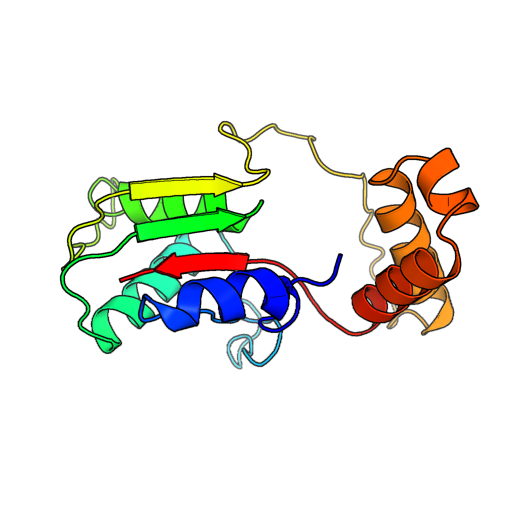71 C CA . ILE A 1 101 ? -4.393 8.809 -5.295 1.00 86.94 101 ILE A CA 1
ATOM 772 C C . ILE A 1 101 ? -3.987 8.189 -6.627 1.00 86.94 101 ILE A C 1
ATOM 774 O O . ILE A 1 101 ? -3.401 7.107 -6.653 1.00 86.94 101 ILE A O 1
ATOM 778 N N . ALA A 1 102 ? -4.318 8.841 -7.744 1.00 83.75 102 ALA A N 1
ATOM 779 C CA . ALA A 1 102 ? -4.007 8.348 -9.094 1.00 83.75 102 ALA A CA 1
ATOM 780 C C . ALA A 1 102 ? -4.374 6.859 -9.308 1.00 83.75 102 ALA A C 1
ATOM 782 O O . ALA A 1 102 ? -3.691 6.118 -10.014 1.00 83.75 102 ALA A O 1
ATOM 783 N N . THR A 1 103 ? -5.441 6.410 -8.646 1.00 81.62 103 THR A N 1
ATOM 784 C CA . THR A 1 103 ? -5.908 5.024 -8.646 1.00 81.62 103 THR A CA 1
ATOM 785 C C . THR A 1 103 ? -7.154 4.925 -9.506 1.00 81.62 103 THR A C 1
ATOM 787 O O . THR A 1 103 ? -8.027 5.788 -9.446 1.00 81.62 103 THR A O 1
ATOM 790 N N . ARG A 1 104 ? -7.264 3.856 -10.294 1.00 72.00 104 ARG A N 1
ATOM 791 C CA . ARG A 1 104 ? -8.466 3.595 -11.089 1.00 72.00 104 ARG A CA 1
ATOM 792 C C . ARG A 1 104 ? -9.566 2.989 -10.211 1.00 72.00 104 ARG A C 1
ATOM 794 O O . ARG A 1 104 ? -9.301 2.078 -9.436 1.00 72.00 104 ARG A O 1
ATOM 801 N N . CYS A 1 105 ? -10.806 3.436 -10.397 1.00 63.56 105 CYS A N 1
ATOM 802 C CA . CYS A 1 105 ? -11.992 2.879 -9.725 1.00 63.56 105 CYS A CA 1
ATOM 803 C C . CYS A 1 105 ? -12.580 1.655 -10.455 1.00 63.56 105 CYS A C 1
ATOM 805 O O . CYS A 1 105 ? -13.577 1.084 -10.026 1.00 63.56 105 CYS A O 1
ATOM 807 N N . LYS A 1 106 ? -12.003 1.283 -11.604 1.00 62.66 106 LYS A N 1
ATOM 808 C CA . LYS A 1 106 ? -12.412 0.145 -12.429 1.00 62.66 106 LYS A CA 1
ATOM 809 C C . LYS A 1 106 ? -11.180 -0.458 -13.092 1.00 62.66 106 LYS A C 1
ATOM 811 O O . LYS A 1 106 ? -10.353 0.278 -13.638 1.00 62.66 106 LYS A O 1
ATOM 816 N N . VAL A 1 107 ? -11.071 -1.785 -13.077 1.00 56.56 107 VAL A N 1
ATOM 817 C CA . VAL A 1 107 ? -10.068 -2.495 -13.876 1.00 56.56 107 VAL A CA 1
ATOM 818 C C . VAL A 1 107 ? -10.441 -2.316 -15.349 1.00 56.56 107 VAL A C 1
ATOM 820 O O . VAL A 1 107 ? -11.476 -2.797 -15.801 1.00 56.56 107 VAL A O 1
ATOM 823 N N . THR A 1 108 ? -9.636 -1.559 -16.094 1.00 50.81 108 THR A N 1
ATOM 824 C CA . THR A 1 108 ? -9.774 -1.443 -17.551 1.00 50.81 108 THR A CA 1
ATOM 825 C C . THR A 1 108 ? -8.872 -2.469 -18.215 1.00 50.81 108 THR A C 1
ATOM 827 O O . THR A 1 108 ? -7.646 -2.350 -18.114 1.00 50.81 108 THR A O 1
ATOM 830 N N . GLU A 1 109 ? -9.456 -3.440 -18.913 1.00 55.03 109 GLU A N 1
ATOM 831 C CA . GLU A 1 109 ? -8.699 -4.311 -19.812 1.00 55.03 109 GLU A CA 1
ATOM 832 C C . GLU A 1 109 ? -7.946 -3.458 -20.847 1.00 55.03 109 GLU A C 1
ATOM 834 O O . GLU A 1 109 ? -8.486 -2.497 -21.394 1.00 55.03 109 GLU A O 1
ATOM 839 N N . GLY A 1 110 ? -6.661 -3.754 -21.059 1.00 54.28 110 GLY A N 1
ATOM 840 C CA . GLY A 1 110 ? -5.830 -3.062 -22.053 1.00 54.28 110 GLY A CA 1
ATOM 841 C C . GLY A 1 110 ? -5.335 -1.656 -21.678 1.00 54.28 110 GLY A C 1
ATOM 842 O O . GLY A 1 110 ? -4.707 -1.002 -22.501 1.00 54.28 110 GLY A O 1
ATOM 843 N N . GLY A 1 111 ? -5.554 -1.175 -20.448 1.00 50.56 111 GLY A N 1
ATOM 844 C CA . GLY A 1 111 ? -5.191 0.190 -20.021 1.00 50.56 111 GLY A CA 1
ATOM 845 C C . GLY A 1 111 ? -3.702 0.460 -19.732 1.00 50.56 111 GLY A C 1
ATOM 846 O O . GLY A 1 111 ? -3.395 1.466 -19.089 1.00 50.56 111 GLY A O 1
ATOM 847 N N . GLY A 1 112 ? -2.793 -0.430 -20.140 1.00 55.34 112 GLY A N 1
ATOM 848 C CA . GLY A 1 112 ? -1.349 -0.324 -19.905 1.00 55.34 112 GLY A CA 1
ATOM 849 C C . GLY A 1 112 ? -0.563 -0.007 -21.177 1.00 55.34 112 GLY A C 1
ATOM 850 O O . GLY A 1 112 ? -1.020 -0.277 -22.286 1.00 55.34 112 GLY A O 1
ATOM 851 N N . LEU A 1 113 ? 0.652 0.532 -21.029 1.00 54.97 113 LEU A N 1
ATOM 852 C CA . LEU A 1 113 ? 1.591 0.592 -22.151 1.00 54.97 113 LEU A CA 1
ATOM 853 C C . LEU A 1 113 ? 1.837 -0.843 -22.655 1.00 54.97 113 LEU A C 1
ATOM 855 O O . LEU A 1 113 ? 2.070 -1.726 -21.826 1.00 54.97 113 LEU A O 1
ATOM 859 N N . PRO A 1 114 ? 1.817 -1.099 -23.976 1.00 52.81 114 PRO A N 1
ATOM 860 C CA . PRO A 1 114 ? 2.096 -2.416 -24.533 1.00 52.81 114 PRO A CA 1
ATOM 861 C C . PRO A 1 114 ? 3.588 -2.731 -24.372 1.00 52.81 114 PRO A C 1
ATOM 863 O O . PRO A 1 114 ? 4.396 -2.569 -25.287 1.00 52.81 114 PRO A O 1
ATOM 866 N N . ILE A 1 115 ? 3.975 -3.149 -23.170 1.00 55.16 115 ILE A N 1
ATOM 867 C CA . ILE A 1 115 ? 5.324 -3.604 -22.863 1.00 55.16 115 ILE A CA 1
ATOM 868 C C . ILE A 1 115 ? 5.369 -5.082 -23.230 1.00 55.16 115 ILE A C 1
ATOM 870 O O . ILE A 1 115 ? 4.931 -5.942 -22.471 1.00 55.16 115 ILE A O 1
ATOM 874 N N . LYS A 1 116 ? 5.902 -5.389 -24.413 1.00 49.59 116 LYS A N 1
ATOM 875 C CA . LYS A 1 116 ? 6.233 -6.772 -24.757 1.00 49.59 116 LYS A CA 1
ATOM 876 C C . LYS A 1 116 ? 7.356 -7.230 -23.823 1.00 49.59 116 LYS A C 1
ATOM 878 O O . LYS A 1 116 ? 8.450 -6.655 -23.849 1.00 49.59 116 LYS A O 1
ATOM 883 N N . SER A 1 117 ? 7.099 -8.239 -22.988 1.00 46.47 117 SER A N 1
ATOM 884 C CA . SER A 1 117 ? 8.208 -8.984 -22.397 1.00 46.47 117 SER A CA 1
ATOM 885 C C . SER A 1 117 ? 8.922 -9.679 -23.557 1.00 46.47 117 SER A C 1
ATOM 887 O O . SER A 1 117 ? 8.292 -10.273 -24.430 1.00 46.47 117 SER A O 1
ATOM 889 N N . VAL A 1 118 ? 10.236 -9.497 -23.642 1.00 51.38 118 VAL A N 1
ATOM 890 C CA . VAL A 1 118 ? 11.060 -10.223 -24.608 1.00 51.38 118 VAL A CA 1
ATOM 891 C C . VAL A 1 118 ? 11.750 -11.302 -23.786 1.00 51.38 118 VAL A C 1
ATOM 893 O O . VAL A 1 118 ? 12.567 -10.942 -22.935 1.00 51.38 118 VAL A O 1
ATOM 896 N N . PRO A 1 119 ? 11.398 -12.587 -23.954 1.00 43.06 119 PRO A N 1
ATOM 897 C CA . PRO A 1 119 ? 12.114 -13.671 -23.299 1.00 43.06 119 PRO A CA 1
ATOM 898 C C . PRO A 1 119 ? 13.559 -13.674 -23.808 1.00 43.06 119 PRO A C 1
ATOM 900 O O . PRO A 1 119 ? 13.791 -13.764 -25.012 1.00 43.06 119 PRO A O 1
ATOM 903 N N . GLY A 1 120 ? 14.535 -13.523 -22.915 1.00 59.53 120 GLY A N 1
ATOM 904 C CA . GLY A 1 120 ? 15.944 -13.444 -23.296 1.00 59.53 120 GLY A CA 1
ATOM 905 C C . GLY A 1 120 ? 16.817 -12.787 -22.231 1.00 59.53 120 GLY A C 1
ATOM 906 O O . GLY A 1 120 ? 16.303 -12.286 -21.234 1.00 59.53 120 GLY A O 1
ATOM 907 N N . LYS A 1 121 ? 18.141 -12.846 -22.451 1.00 55.88 121 LYS A N 1
ATOM 908 C CA . LYS A 1 121 ? 19.225 -12.411 -21.546 1.00 55.88 121 LYS A CA 1
ATOM 909 C C . LYS A 1 121 ? 18.917 -11.117 -20.764 1.00 55.88 121 LYS A C 1
ATOM 911 O O . LYS A 1 121 ? 18.240 -10.234 -21.294 1.00 55.88 121 LYS A O 1
ATOM 916 N N . PRO A 1 122 ? 19.481 -10.959 -19.548 1.00 60.91 122 PRO A N 1
ATOM 917 C CA . PRO A 1 122 ? 19.373 -9.720 -18.782 1.00 60.91 122 PRO A CA 1
ATOM 918 C C . PRO A 1 122 ? 19.723 -8.510 -19.653 1.00 60.91 122 PRO A C 1
ATOM 920 O O . PRO A 1 122 ? 20.792 -8.475 -20.262 1.00 60.91 122 PRO A O 1
ATOM 923 N N . ARG A 1 123 ? 18.813 -7.532 -19.720 1.00 66.50 123 ARG A N 1
ATOM 924 C CA . ARG A 1 123 ? 19.036 -6.281 -20.456 1.00 66.50 123 ARG A CA 1
ATOM 925 C C . ARG A 1 123 ? 20.245 -5.549 -19.878 1.00 66.50 123 ARG A C 1
ATOM 927 O O . ARG A 1 123 ? 20.388 -5.460 -18.655 1.00 66.50 123 ARG A O 1
ATOM 934 N N . SER A 1 124 ? 21.069 -4.985 -20.752 1.00 77.38 124 SER A N 1
ATOM 935 C CA . SER A 1 124 ? 22.152 -4.082 -20.367 1.00 77.38 124 SER A CA 1
ATOM 936 C C . SER A 1 124 ? 21.611 -2.847 -19.635 1.00 77.38 124 SER A C 1
ATOM 938 O O . SER A 1 124 ? 20.431 -2.495 -19.734 1.00 77.38 124 SER A O 1
ATOM 940 N N . LEU A 1 125 ? 22.477 -2.162 -18.883 1.00 71.94 125 LEU A N 1
ATOM 941 C CA . LEU A 1 125 ? 22.099 -0.948 -18.153 1.00 71.94 125 LEU A CA 1
ATOM 942 C C . LEU A 1 125 ? 21.547 0.141 -19.090 1.00 71.94 125 LEU A C 1
ATOM 944 O O . LEU A 1 125 ? 20.586 0.822 -18.738 1.00 71.94 125 LEU A O 1
ATOM 948 N N . GLU A 1 126 ? 22.115 0.269 -20.288 1.00 77.31 126 GLU A N 1
ATOM 949 C CA . GLU A 1 126 ? 21.687 1.255 -21.285 1.00 77.31 126 GLU A CA 1
ATOM 950 C C . GLU A 1 126 ? 20.323 0.905 -21.895 1.00 77.31 126 GLU A C 1
ATOM 952 O O . GLU A 1 126 ? 19.453 1.768 -21.988 1.00 77.31 126 GLU A O 1
ATOM 957 N N . GLU A 1 127 ? 20.053 -0.372 -22.183 1.00 76.69 127 GLU A N 1
ATOM 958 C CA . GLU A 1 127 ? 18.720 -0.813 -22.626 1.00 76.69 127 GLU A CA 1
ATOM 959 C C . GLU A 1 127 ? 17.649 -0.590 -21.547 1.00 76.69 127 GLU A C 1
ATOM 961 O O . GLU A 1 127 ? 16.505 -0.240 -21.850 1.00 76.69 127 GLU A O 1
ATOM 966 N N . ARG A 1 128 ? 18.008 -0.762 -20.266 1.00 71.25 128 ARG A N 1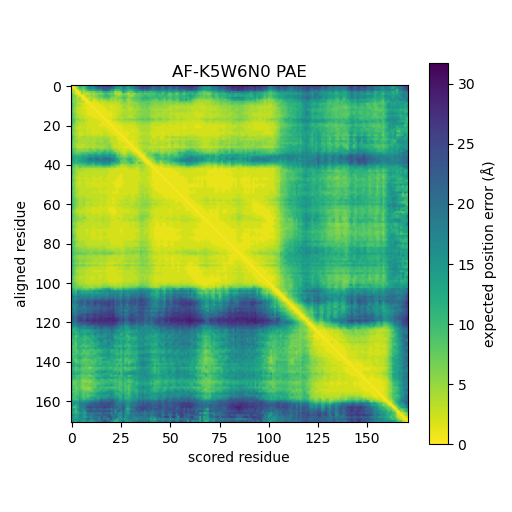
ATOM 967 C CA . ARG A 1 128 ? 17.115 -0.461 -19.136 1.00 71.25 128 ARG A CA 1
ATOM 968 C C . ARG A 1 128 ? 16.845 1.037 -19.017 1.00 71.25 128 ARG A C 1
ATOM 970 O O . ARG A 1 128 ? 15.692 1.412 -18.808 1.00 71.25 128 ARG A O 1
ATOM 977 N N . LYS A 1 129 ? 17.871 1.883 -19.170 1.00 74.44 129 LYS A N 1
ATOM 978 C CA . LYS A 1 129 ? 17.736 3.350 -19.175 1.00 74.44 129 LYS A CA 1
ATOM 979 C C . LYS A 1 129 ? 16.836 3.830 -20.299 1.00 74.44 129 LYS A C 1
ATOM 981 O O . LYS A 1 129 ? 15.930 4.613 -20.034 1.00 74.44 129 LYS A O 1
ATOM 986 N N . GLU A 1 130 ? 17.032 3.327 -21.512 1.00 80.06 130 GLU A N 1
ATOM 987 C CA . GLU A 1 130 ? 16.224 3.729 -22.663 1.00 80.06 130 GLU A CA 1
ATOM 988 C C . GLU A 1 130 ? 14.760 3.294 -22.498 1.00 80.06 130 GLU A C 1
ATOM 990 O O . GLU A 1 130 ? 13.833 4.083 -22.697 1.00 80.06 130 GLU A O 1
ATOM 995 N N . GLY A 1 131 ? 14.531 2.069 -22.009 1.00 74.81 131 GLY A N 1
ATOM 996 C CA . GLY A 1 131 ? 13.191 1.596 -21.661 1.00 74.81 131 GLY A CA 1
ATOM 997 C C . GLY A 1 131 ? 12.517 2.449 -20.580 1.00 74.81 131 GLY A C 1
ATOM 998 O O . GLY A 1 131 ? 11.370 2.868 -20.746 1.00 74.81 131 GLY A O 1
ATOM 999 N N . ALA A 1 132 ? 13.230 2.753 -19.492 1.00 73.50 132 ALA A N 1
ATOM 1000 C CA . ALA A 1 132 ? 12.728 3.594 -18.406 1.00 73.50 132 ALA A CA 1
ATOM 1001 C C . ALA A 1 132 ? 12.425 5.022 -18.881 1.00 73.50 132 ALA A C 1
ATOM 1003 O O . ALA A 1 132 ? 11.372 5.570 -18.551 1.00 73.50 132 ALA A O 1
ATOM 1004 N N . LYS A 1 133 ? 13.307 5.604 -19.700 1.00 82.31 133 LYS A N 1
ATOM 1005 C CA . LYS A 1 133 ? 13.135 6.932 -20.295 1.00 82.31 133 LYS A CA 1
ATOM 1006 C C . LYS A 1 133 ? 11.880 6.996 -21.153 1.00 82.31 133 LYS A C 1
ATOM 1008 O O . LYS A 1 133 ? 11.082 7.910 -20.969 1.00 82.31 133 LYS A O 1
ATOM 1013 N N . ARG A 1 134 ? 11.658 5.998 -22.014 1.00 79.94 134 ARG A N 1
ATOM 1014 C CA . ARG A 1 134 ? 10.454 5.903 -22.851 1.00 79.94 134 ARG A CA 1
ATOM 1015 C C . ARG A 1 134 ? 9.175 5.837 -22.018 1.00 79.94 134 ARG A C 1
ATOM 1017 O O . ARG A 1 134 ? 8.223 6.556 -22.307 1.00 79.94 134 ARG A O 1
ATOM 1024 N N . VAL A 1 135 ? 9.150 4.989 -20.991 1.00 74.25 135 VAL A N 1
ATOM 1025 C CA . VAL A 1 135 ? 7.970 4.823 -20.127 1.00 74.25 135 VAL A CA 1
ATOM 1026 C C . VAL A 1 135 ? 7.691 6.095 -19.327 1.00 74.25 135 VAL A C 1
ATOM 1028 O O . VAL A 1 135 ? 6.550 6.534 -19.270 1.00 74.25 135 VAL A O 1
ATOM 1031 N N . ILE A 1 136 ? 8.717 6.716 -18.740 1.00 75.88 136 ILE A N 1
ATOM 1032 C CA . ILE A 1 136 ? 8.552 7.931 -17.930 1.00 75.88 136 ILE A CA 1
ATOM 1033 C C . ILE A 1 136 ? 8.151 9.121 -18.802 1.00 75.88 136 ILE A C 1
ATOM 1035 O O . ILE A 1 136 ? 7.236 9.852 -18.430 1.00 75.88 136 ILE A O 1
ATOM 1039 N N . ALA A 1 137 ? 8.778 9.300 -19.967 1.00 81.25 137 ALA A N 1
ATOM 1040 C CA . ALA A 1 137 ? 8.427 10.376 -20.891 1.00 81.25 137 ALA A CA 1
ATOM 1041 C C . ALA A 1 137 ? 6.964 10.288 -21.347 1.00 81.25 137 ALA A C 1
ATOM 1043 O O . ALA A 1 137 ? 6.297 11.308 -21.431 1.00 81.25 137 ALA A O 1
ATOM 1044 N N . ALA A 1 138 ? 6.433 9.077 -21.552 1.00 77.44 138 ALA A N 1
ATOM 1045 C CA . ALA A 1 138 ? 5.028 8.878 -21.913 1.00 77.44 138 ALA A CA 1
ATOM 1046 C C . ALA A 1 138 ? 4.030 9.284 -20.807 1.00 77.44 138 ALA A C 1
ATOM 1048 O O . ALA A 1 138 ? 2.832 9.351 -21.067 1.00 77.44 138 ALA A O 1
ATOM 1049 N N . THR A 1 139 ? 4.501 9.530 -19.580 1.00 72.12 139 THR A N 1
ATOM 1050 C CA . THR A 1 139 ? 3.665 9.910 -18.424 1.00 72.12 139 THR A CA 1
ATOM 1051 C C . THR A 1 139 ? 3.784 11.383 -18.035 1.00 72.12 139 THR A C 1
ATOM 1053 O O . THR A 1 139 ? 3.155 11.804 -17.067 1.00 72.12 139 THR A O 1
ATOM 1056 N N . LEU A 1 140 ? 4.603 12.162 -18.747 1.00 79.19 140 LEU A N 1
ATOM 1057 C CA . LEU A 1 140 ? 4.917 13.550 -18.416 1.00 79.19 140 LEU A CA 1
ATOM 1058 C C . LEU A 1 140 ? 4.673 14.458 -19.622 1.00 79.19 140 LEU A C 1
ATOM 1060 O O . LEU A 1 140 ? 4.822 14.044 -20.769 1.00 79.19 140 LEU A O 1
ATOM 1064 N N . ASP A 1 141 ? 4.323 15.711 -19.348 1.00 85.06 141 ASP A N 1
ATOM 1065 C CA . ASP A 1 141 ? 4.159 16.732 -20.380 1.00 85.06 141 ASP A CA 1
ATOM 1066 C C . ASP A 1 141 ? 5.509 17.007 -21.094 1.00 85.06 141 ASP A C 1
ATOM 1068 O O . ASP A 1 141 ? 6.520 17.218 -20.411 1.00 85.06 141 ASP A O 1
ATOM 1072 N N . PRO A 1 142 ? 5.568 17.018 -22.441 1.00 89.19 142 PRO A N 1
ATOM 1073 C CA . PRO A 1 142 ? 6.798 17.296 -23.185 1.00 89.19 142 PRO A CA 1
ATOM 1074 C C . PRO A 1 142 ? 7.463 18.641 -22.846 1.00 89.19 142 PRO A C 1
ATOM 1076 O O . PRO A 1 142 ? 8.692 18.709 -22.753 1.00 89.19 142 PRO A O 1
ATOM 1079 N N . GLU A 1 143 ? 6.683 19.698 -22.609 1.00 90.12 143 GLU A N 1
ATOM 1080 C CA . GLU A 1 143 ? 7.200 21.012 -22.209 1.00 90.12 143 GLU A CA 1
ATOM 1081 C C . GLU A 1 143 ? 7.733 20.985 -20.774 1.00 90.12 143 GLU A C 1
ATOM 1083 O O . GLU A 1 143 ? 8.753 21.614 -20.468 1.00 90.12 143 GLU A O 1
ATOM 1088 N N . TRP A 1 144 ? 7.122 20.183 -19.895 1.00 90.62 144 TRP A N 1
ATOM 1089 C CA . TRP A 1 144 ? 7.682 19.940 -18.565 1.00 90.62 144 TRP A CA 1
ATOM 1090 C C . TRP A 1 144 ? 9.043 19.246 -18.659 1.00 90.62 144 TRP A C 1
ATOM 1092 O O . TRP A 1 144 ? 9.989 19.674 -18.001 1.00 90.62 144 TRP A O 1
ATOM 1102 N N . ILE A 1 145 ? 9.177 18.218 -19.506 1.00 88.94 145 ILE A N 1
ATOM 1103 C CA . ILE A 1 145 ? 10.448 17.498 -19.698 1.00 88.94 145 ILE A CA 1
ATOM 1104 C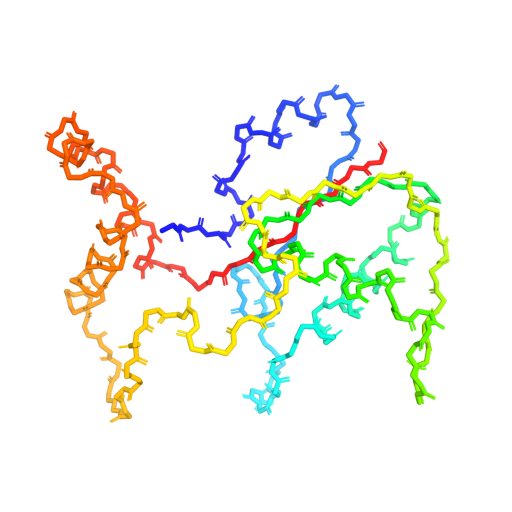 C . ILE A 1 145 ? 11.538 18.459 -20.179 1.00 88.94 145 ILE A C 1
ATOM 1106 O O . ILE A 1 145 ? 12.634 18.470 -19.618 1.00 88.94 145 ILE A O 1
ATOM 1110 N N . LYS A 1 146 ? 11.227 19.296 -21.175 1.00 90.19 146 LYS A N 1
ATOM 1111 C CA . LYS A 1 146 ? 12.161 20.278 -21.742 1.00 90.19 146 LYS A CA 1
ATOM 1112 C C . LYS A 1 146 ? 12.624 21.314 -20.713 1.00 90.19 146 LYS A C 1
ATOM 1114 O O . LYS A 1 146 ? 13.790 21.697 -20.715 1.00 90.19 146 LYS A O 1
ATOM 1119 N N . SER A 1 147 ? 11.724 21.750 -19.832 1.00 92.44 147 SER A N 1
ATOM 1120 C CA . SER A 1 147 ? 12.017 22.732 -18.778 1.00 92.44 147 SER A CA 1
ATOM 1121 C C . SER A 1 147 ? 12.619 22.124 -17.501 1.00 92.44 14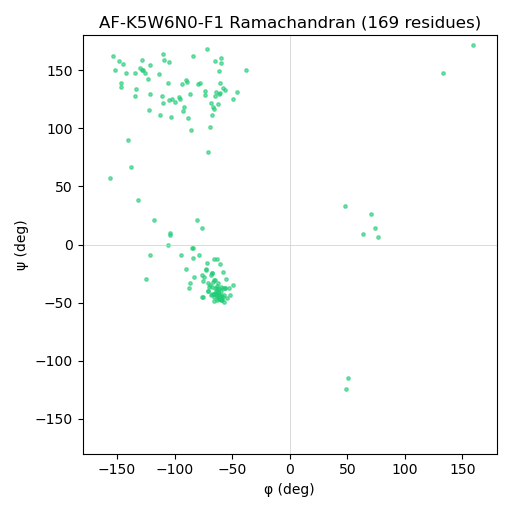7 SER A C 1
ATOM 1123 O O . SER A 1 147 ? 13.124 22.865 -16.662 1.00 92.44 147 SER A O 1
ATOM 1125 N N . ASN A 1 148 ? 12.607 20.794 -17.340 1.00 91.69 148 ASN A N 1
ATOM 1126 C CA . ASN A 1 148 ? 13.021 20.100 -16.111 1.00 91.69 148 ASN A CA 1
ATOM 1127 C C . ASN A 1 148 ? 13.988 18.928 -16.377 1.00 91.69 148 ASN A C 1
ATOM 1129 O O . ASN A 1 148 ? 13.917 17.891 -15.712 1.00 91.69 148 ASN A O 1
ATOM 1133 N N . THR A 1 149 ? 14.914 19.079 -17.329 1.00 89.56 149 THR A N 1
ATOM 1134 C CA . THR A 1 149 ? 15.818 18.013 -17.806 1.00 89.56 149 THR A CA 1
ATOM 1135 C C . THR A 1 149 ? 16.582 17.291 -16.692 1.00 89.56 149 THR A C 1
ATOM 1137 O O . THR A 1 149 ? 16.663 16.063 -16.690 1.00 89.56 149 THR A O 1
ATOM 1140 N N . GLU A 1 150 ? 17.119 18.023 -15.712 1.00 88.56 150 GLU A N 1
ATOM 1141 C CA . GLU A 1 150 ? 17.859 17.425 -14.594 1.00 88.56 150 GLU A CA 1
ATOM 1142 C C . GLU A 1 150 ? 16.957 16.519 -13.746 1.00 88.56 150 GLU A C 1
ATOM 1144 O O . GLU A 1 150 ? 17.279 15.357 -13.489 1.00 88.56 150 GLU A O 1
ATOM 1149 N N . ARG A 1 151 ? 15.770 17.017 -13.386 1.00 81.25 151 ARG A N 1
ATOM 1150 C CA . ARG A 1 151 ? 14.783 16.259 -12.614 1.00 81.25 151 ARG A CA 1
ATOM 1151 C C . ARG A 1 151 ? 14.252 15.062 -13.398 1.00 81.25 151 ARG A C 1
ATOM 1153 O O . ARG A 1 151 ? 14.048 13.996 -12.821 1.00 81.25 151 ARG A O 1
ATOM 1160 N N . PHE A 1 152 ? 14.059 15.203 -14.705 1.00 83.19 152 PHE A N 1
ATOM 1161 C CA . PHE A 1 152 ? 13.690 14.092 -15.575 1.00 83.19 152 PHE A CA 1
ATOM 1162 C C . PHE A 1 152 ? 14.767 12.994 -15.576 1.00 83.19 152 PHE A C 1
ATOM 1164 O O . PHE A 1 152 ? 14.446 11.825 -15.362 1.00 83.19 152 PHE A O 1
ATOM 1171 N N . ASN A 1 153 ? 16.047 13.353 -15.704 1.00 83.81 153 ASN A N 1
ATOM 1172 C CA . ASN A 1 153 ? 17.152 12.391 -15.647 1.00 83.81 153 ASN A CA 1
ATOM 1173 C C . ASN A 1 153 ? 17.253 11.692 -14.282 1.00 83.81 153 ASN A C 1
ATOM 1175 O O . ASN A 1 153 ? 17.495 10.485 -14.232 1.00 83.81 153 ASN A O 1
ATOM 1179 N N . GLN A 1 154 ? 16.991 12.404 -13.181 1.00 80.31 154 GLN A N 1
ATOM 1180 C CA . GLN A 1 154 ? 16.890 11.797 -11.848 1.00 80.31 154 GLN A CA 1
ATOM 1181 C C . GLN A 1 154 ? 15.754 10.758 -11.781 1.00 80.31 154 GLN A C 1
ATOM 1183 O O . GLN A 1 154 ? 15.952 9.661 -11.257 1.00 80.31 154 GLN A O 1
ATOM 1188 N N . LEU A 1 155 ? 14.576 11.060 -12.345 1.00 74.69 155 LEU A N 1
ATOM 1189 C CA . LEU A 1 155 ? 13.444 10.122 -12.400 1.00 74.69 155 LEU A CA 1
ATOM 1190 C C . LEU A 1 155 ? 13.768 8.863 -13.218 1.00 74.69 155 LEU A C 1
ATOM 1192 O O . LEU A 1 155 ? 13.369 7.764 -12.822 1.00 74.69 155 LEU A O 1
ATOM 1196 N N . VAL A 1 156 ? 14.486 9.017 -14.336 1.00 78.81 156 VAL A N 1
ATOM 1197 C CA . VAL A 1 156 ? 14.956 7.896 -15.166 1.00 78.81 156 VAL A CA 1
ATOM 1198 C C . VAL A 1 156 ? 15.975 7.052 -14.407 1.00 78.81 156 VAL A C 1
ATOM 1200 O O . VAL A 1 156 ? 15.803 5.838 -14.325 1.00 78.81 156 VAL A O 1
ATOM 1203 N N . GLY A 1 157 ? 16.979 7.678 -13.786 1.00 73.56 157 GLY A N 1
ATOM 1204 C CA . GLY A 1 157 ? 17.998 6.979 -12.999 1.00 73.56 157 GLY A CA 1
ATOM 1205 C C . GLY A 1 157 ? 17.401 6.136 -11.870 1.00 73.56 157 GLY A C 1
ATOM 1206 O O . GLY A 1 157 ? 17.758 4.971 -11.711 1.00 73.56 157 GLY A O 1
ATOM 1207 N N . LYS A 1 158 ? 16.413 6.677 -11.147 1.00 68.56 158 LYS A N 1
ATOM 1208 C CA . LYS A 1 158 ? 15.701 5.937 -10.095 1.00 68.56 158 LYS A CA 1
ATOM 1209 C C . LYS A 1 158 ? 14.946 4.709 -10.619 1.00 68.56 158 LYS A C 1
ATOM 1211 O O . LYS A 1 158 ? 14.969 3.660 -9.985 1.00 68.56 158 LYS A O 1
ATOM 1216 N N . ALA A 1 159 ? 14.281 4.818 -11.770 1.00 65.31 159 ALA A N 1
ATOM 1217 C CA . ALA A 1 159 ? 13.480 3.724 -12.328 1.00 65.31 159 ALA A CA 1
ATOM 1218 C C . ALA A 1 159 ? 14.317 2.571 -12.902 1.00 65.31 159 ALA A C 1
ATOM 1220 O O . ALA A 1 159 ? 13.827 1.455 -13.029 1.00 65.31 159 ALA A O 1
ATOM 1221 N N . VAL A 1 160 ? 15.576 2.828 -13.252 1.00 66.94 160 VAL A N 1
ATOM 1222 C CA . VAL A 1 160 ? 16.497 1.796 -13.742 1.00 66.94 160 VAL A CA 1
ATOM 1223 C C . VAL A 1 160 ? 16.984 0.898 -12.608 1.00 66.94 160 VAL A C 1
ATOM 1225 O O . VAL A 1 160 ? 17.256 -0.278 -12.851 1.00 66.94 160 VAL A O 1
ATOM 1228 N N . ASN A 1 161 ? 17.038 1.422 -11.382 1.00 57.00 161 ASN A N 1
ATOM 1229 C CA . ASN A 1 161 ? 17.644 0.743 -10.242 1.00 57.00 161 ASN A CA 1
ATOM 1230 C C . ASN A 1 161 ? 16.677 -0.139 -9.428 1.00 57.00 161 ASN A C 1
ATOM 1232 O O . ASN A 1 161 ? 17.166 -1.061 -8.788 1.00 57.00 161 ASN A O 1
ATOM 1236 N N . ASN A 1 162 ? 15.348 0.053 -9.492 1.00 46.09 162 ASN A N 1
ATOM 1237 C CA . ASN A 1 162 ? 14.388 -0.628 -8.597 1.00 46.09 162 ASN A CA 1
ATOM 1238 C C . ASN A 1 162 ? 13.151 -1.219 -9.311 1.00 46.09 162 ASN A C 1
ATOM 1240 O O . ASN A 1 162 ? 12.644 -0.633 -10.266 1.00 46.09 162 ASN A O 1
ATOM 1244 N N . ASN A 1 163 ? 12.630 -2.341 -8.789 1.00 38.12 163 ASN A N 1
ATOM 1245 C CA . ASN A 1 163 ? 11.316 -2.925 -9.123 1.00 38.12 163 ASN A CA 1
ATOM 1246 C C . ASN A 1 163 ? 10.232 -2.347 -8.172 1.00 38.12 163 ASN A C 1
ATOM 1248 O O . ASN A 1 163 ? 10.528 -2.084 -7.010 1.00 38.12 163 ASN A O 1
ATOM 1252 N N . LEU A 1 164 ? 9.018 -2.071 -8.674 1.00 50.78 164 LEU A N 1
ATOM 1253 C CA . LEU A 1 164 ? 8.183 -0.896 -8.310 1.00 50.78 164 LEU A CA 1
ATOM 1254 C C . LEU A 1 164 ? 6.791 -1.271 -7.740 1.00 50.78 164 LEU A C 1
ATOM 1256 O O . LEU A 1 164 ? 6.347 -2.321 -8.170 1.00 50.78 164 LEU A O 1
ATOM 1260 N N . TRP A 1 165 ? 6.125 -0.415 -6.909 1.00 44.78 165 TRP A N 1
ATOM 1261 C CA . TRP A 1 165 ? 4.648 -0.128 -6.701 1.00 44.78 165 TRP A CA 1
ATOM 1262 C C . TRP A 1 165 ? 4.168 -0.090 -5.188 1.00 44.78 165 TRP A C 1
ATOM 1264 O O . TRP A 1 165 ? 4.720 -0.838 -4.398 1.00 44.78 165 TRP A O 1
ATOM 1274 N N . PHE A 1 166 ? 3.150 0.727 -4.758 1.00 42.25 166 PHE A N 1
ATOM 1275 C CA . PHE A 1 166 ? 2.713 0.912 -3.316 1.00 42.25 166 PHE A CA 1
ATOM 1276 C C . PHE A 1 166 ? 1.274 1.318 -2.949 1.00 42.25 166 PHE A C 1
ATOM 1278 O O . PHE A 1 166 ? 0.632 2.033 -3.715 1.00 42.25 166 PHE A O 1
ATOM 1285 N N . VAL A 1 167 ? 0.929 1.087 -1.657 1.00 34.41 167 VAL A N 1
ATOM 1286 C CA . VAL A 1 167 ? -0.111 1.706 -0.782 1.00 34.41 167 VAL A CA 1
ATOM 1287 C C . VAL A 1 167 ? 0.536 2.520 0.382 1.00 34.41 167 VAL A C 1
ATOM 1289 O O . VAL A 1 167 ? 1.553 2.094 0.912 1.00 34.41 167 VAL A O 1
ATOM 1292 N N . TYR A 1 168 ? -0.063 3.622 0.843 1.00 41.16 168 TYR A N 1
ATOM 1293 C CA . TYR A 1 168 ? 0.199 4.363 2.104 1.00 41.16 168 TYR A CA 1
ATOM 1294 C C . TYR A 1 168 ? -0.885 4.120 3.172 1.00 41.16 168 TYR A C 1
ATOM 1296 O O . TYR A 1 168 ? -2.021 3.812 2.822 1.00 41.16 168 TYR A O 1
ATOM 1304 N N . MET A 1 169 ? -0.585 4.319 4.466 1.00 37.56 169 MET A N 1
ATOM 1305 C CA . MET A 1 169 ? -1.564 4.231 5.571 1.00 37.56 169 MET A CA 1
ATOM 1306 C C . MET A 1 169 ? -1.202 5.122 6.775 1.00 37.56 169 MET A C 1
ATOM 1308 O O . MET A 1 169 ? -0.016 5.317 7.044 1.00 37.56 169 MET A O 1
ATOM 1312 N N . PHE A 1 170 ? -2.204 5.609 7.518 1.00 40.06 170 PHE A N 1
ATOM 1313 C CA . PHE A 1 170 ? -2.065 6.452 8.721 1.00 40.06 170 PHE A CA 1
ATOM 1314 C C . PHE A 1 170 ? -2.874 5.864 9.894 1.00 40.06 170 PHE A C 1
ATOM 1316 O O . PHE A 1 170 ? -3.875 5.198 9.642 1.00 40.06 170 PHE A O 1
ATOM 1323 N N . HIS A 1 171 ? -2.446 6.080 11.141 1.00 35.06 171 HIS A N 1
ATOM 1324 C CA . HIS A 1 171 ? -3.184 5.748 12.373 1.00 35.06 171 HIS A CA 1
ATOM 1325 C C . HIS A 1 171 ? -3.739 7.025 12.998 1.00 35.06 171 HIS A C 1
ATOM 1327 O O . HIS A 1 171 ? -2.914 7.944 13.201 1.00 35.06 171 HIS A O 1
#

pLDDT: mean 78.8, std 16.78, range [34.41, 97.81]

Secondary structure (DSSP, 8-state):
---SGGGGHHHHHHHTTTS-EE--PPTTSTTPPPPTT------HHHHHHHHHHHHHHHT-SEEEEEEETHHHHHHHHHHHGGG-SSS----SSEEEEEEEES--SS--TT-S-------SSPPPHHHHHHHHHHHHHTTS-HHHHHH-HHHHHHHHHHHHH-----EEEE-